Protein AF-A0A653F3Y6-F1 (afdb_monomer_lite)

Radius of gyration: 14.51 Å; chains: 1; bounding box: 42×33×24 Å

Sequence (104 aa):
MADSINWDAIAQCESND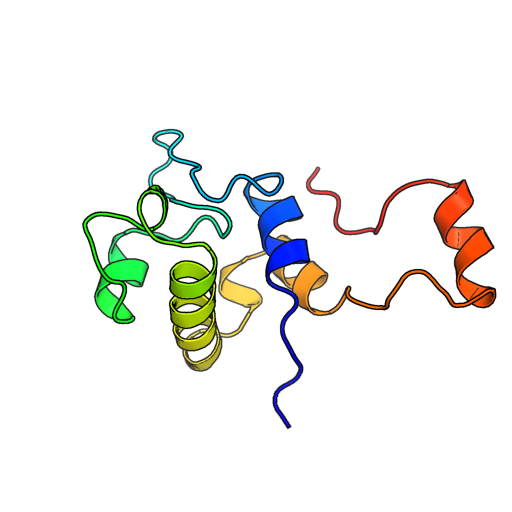NWAADTGNGRYGGLQMSLDDWRSYGGVGPSPATASRQDQIDVANRIAAKQGISAWGKCSSCSHEAAPTGSLTNIVGVINGKSSCKTG

Structure (mmCIF, N/CA/C/O backbone):
data_AF-A0A653F3Y6-F1
#
_entry.id   AF-A0A653F3Y6-F1
#
loop_
_atom_site.group_PDB
_atom_site.id
_atom_site.type_symbol
_atom_site.label_atom_id
_atom_site.label_alt_id
_atom_site.label_comp_id
_atom_site.label_asym_id
_atom_site.label_entity_id
_atom_site.label_seq_id
_atom_site.pdbx_PDB_ins_code
_atom_site.Cartn_x
_atom_site.Cartn_y
_atom_site.Cartn_z
_atom_site.occupancy
_atom_site.B_iso_or_equiv
_atom_site.auth_seq_id
_atom_site.auth_comp_id
_atom_site.auth_asym_id
_atom_site.auth_atom_id
_atom_site.pdbx_PDB_model_num
ATOM 1 N N . MET A 1 1 ? 16.086 -11.914 -11.384 1.00 33.31 1 MET A N 1
ATOM 2 C CA . MET A 1 1 ? 16.199 -11.479 -9.977 1.00 33.31 1 MET A CA 1
ATOM 3 C C . MET A 1 1 ? 15.300 -10.269 -9.888 1.00 33.31 1 MET A C 1
ATOM 5 O O . MET A 1 1 ? 15.461 -9.420 -10.750 1.00 33.31 1 MET A O 1
ATOM 9 N N . ALA A 1 2 ? 14.276 -10.265 -9.032 1.00 42.38 2 ALA A N 1
ATOM 10 C CA . ALA A 1 2 ? 13.320 -9.159 -9.004 1.00 42.38 2 ALA A CA 1
ATOM 11 C C . ALA A 1 2 ? 14.087 -7.850 -8.788 1.00 42.38 2 ALA A C 1
ATOM 13 O O . ALA A 1 2 ? 14.829 -7.748 -7.810 1.00 42.38 2 ALA A O 1
ATOM 14 N N . ASP A 1 3 ? 13.956 -6.902 -9.714 1.00 53.75 3 ASP A N 1
ATOM 15 C CA . ASP A 1 3 ? 14.352 -5.524 -9.465 1.00 53.75 3 ASP A CA 1
A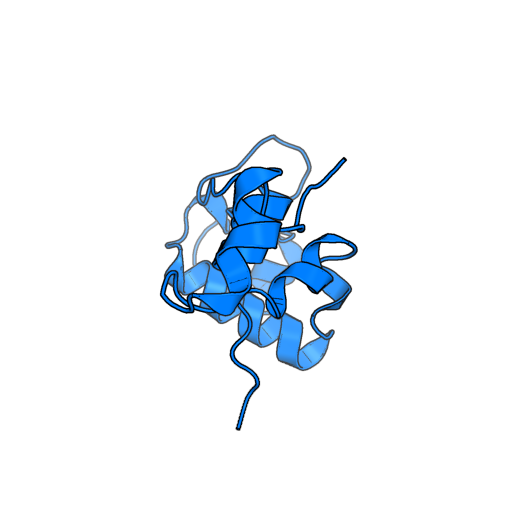TOM 16 C C . ASP A 1 3 ? 13.680 -5.109 -8.155 1.00 53.75 3 ASP A C 1
ATOM 18 O O . ASP A 1 3 ? 12.452 -5.112 -8.046 1.00 53.75 3 ASP A O 1
ATOM 22 N N . SER A 1 4 ? 14.486 -4.898 -7.115 1.00 70.88 4 SER A N 1
ATOM 23 C CA . SER A 1 4 ? 13.975 -4.592 -5.784 1.00 70.88 4 SER A CA 1
ATOM 24 C C . SER A 1 4 ? 13.293 -3.232 -5.850 1.00 70.88 4 SER A C 1
ATOM 26 O O . SER A 1 4 ? 13.968 -2.208 -5.918 1.00 70.88 4 SER A O 1
ATOM 28 N N . ILE A 1 5 ? 11.960 -3.223 -5.855 1.00 84.31 5 ILE A N 1
ATOM 29 C CA . ILE A 1 5 ? 11.158 -1.999 -5.846 1.00 84.31 5 ILE A CA 1
ATOM 30 C C . ILE A 1 5 ? 11.453 -1.241 -4.551 1.00 84.31 5 ILE A C 1
ATOM 32 O O . ILE A 1 5 ? 11.275 -1.782 -3.456 1.00 84.31 5 ILE A O 1
ATOM 36 N N . ASN A 1 6 ? 11.879 0.018 -4.665 1.00 87.81 6 ASN A N 1
ATOM 37 C CA . ASN A 1 6 ? 12.024 0.882 -3.502 1.00 87.81 6 ASN A CA 1
ATOM 38 C C . ASN A 1 6 ? 10.664 1.431 -3.049 1.00 87.81 6 ASN A C 1
ATOM 40 O O . ASN A 1 6 ? 10.218 2.494 -3.486 1.00 87.81 6 ASN A O 1
ATOM 44 N N . TRP A 1 7 ? 10.012 0.702 -2.147 1.00 90.31 7 TRP A N 1
ATOM 45 C CA . TRP A 1 7 ? 8.731 1.104 -1.576 1.00 90.31 7 TRP A CA 1
ATOM 46 C C . TRP A 1 7 ? 8.818 2.324 -0.655 1.00 90.31 7 TRP A C 1
ATOM 48 O O . TRP A 1 7 ? 7.830 3.041 -0.553 1.00 90.31 7 TRP A O 1
ATOM 58 N N . ASP A 1 8 ? 9.967 2.615 -0.038 1.00 88.94 8 ASP A N 1
ATOM 59 C CA . ASP A 1 8 ? 10.130 3.839 0.764 1.00 88.94 8 ASP A CA 1
ATOM 60 C C . ASP A 1 8 ? 10.127 5.082 -0.118 1.00 88.94 8 ASP A C 1
ATOM 62 O O . ASP A 1 8 ? 9.453 6.057 0.188 1.00 88.94 8 ASP A O 1
ATOM 66 N N . ALA A 1 9 ? 10.806 5.044 -1.267 1.00 85.31 9 ALA A N 1
ATOM 67 C CA . ALA A 1 9 ? 10.772 6.170 -2.200 1.00 85.31 9 ALA A CA 1
ATOM 68 C C . ALA A 1 9 ? 9.354 6.419 -2.745 1.00 85.31 9 ALA A C 1
ATOM 70 O O . ALA A 1 9 ? 8.951 7.569 -2.922 1.00 85.31 9 ALA A O 1
ATOM 71 N N . ILE A 1 10 ? 8.573 5.355 -2.958 1.00 88.81 10 ILE A N 1
ATOM 72 C CA . ILE A 1 10 ? 7.151 5.478 -3.300 1.00 88.81 10 ILE A CA 1
ATOM 73 C C . ILE A 1 10 ? 6.358 6.039 -2.114 1.00 88.81 10 ILE A C 1
ATOM 75 O O . ILE A 1 10 ? 5.567 6.955 -2.305 1.00 88.81 10 ILE A O 1
ATOM 79 N N . ALA A 1 11 ? 6.572 5.557 -0.890 1.00 91.12 11 ALA A N 1
ATOM 80 C CA . ALA A 1 11 ? 5.847 6.039 0.284 1.00 91.12 11 ALA A CA 1
ATOM 81 C C . ALA A 1 11 ? 6.133 7.518 0.588 1.00 91.12 11 ALA A C 1
ATOM 83 O O . ALA A 1 11 ? 5.217 8.286 0.885 1.00 91.12 11 ALA A O 1
ATOM 84 N N . GLN A 1 12 ? 7.381 7.954 0.428 1.00 87.06 12 GLN A N 1
ATOM 85 C CA . GLN A 1 12 ? 7.775 9.356 0.499 1.00 87.06 12 GLN A CA 1
ATOM 86 C C . GLN A 1 12 ? 7.031 10.215 -0.536 1.00 87.06 12 GLN A C 1
ATOM 88 O O . GLN A 1 12 ? 6.663 11.349 -0.230 1.00 87.06 12 GLN A O 1
ATOM 93 N N . CYS A 1 13 ? 6.784 9.679 -1.732 1.00 88.81 13 CYS A N 1
ATOM 94 C CA . CYS A 1 13 ? 6.035 10.342 -2.799 1.00 88.81 13 CYS A CA 1
ATOM 95 C C . CYS A 1 13 ? 4.526 10.406 -2.525 1.00 88.81 13 CYS A C 1
ATOM 97 O O . CYS A 1 13 ? 3.913 11.461 -2.692 1.00 88.81 13 CYS A O 1
ATOM 99 N N . GLU A 1 14 ? 3.947 9.278 -2.105 1.00 88.88 14 GLU A N 1
ATOM 100 C CA . GLU A 1 14 ? 2.505 9.054 -1.956 1.00 88.88 14 GLU A CA 1
ATOM 101 C C . GLU A 1 14 ? 1.944 9.664 -0.668 1.00 88.88 14 GLU A C 1
ATOM 103 O O . GLU A 1 14 ? 0.852 10.229 -0.655 1.00 88.88 14 GLU A O 1
ATOM 108 N N . SER A 1 15 ? 2.683 9.553 0.437 1.00 90.12 15 SER A N 1
ATOM 109 C CA . SER A 1 15 ? 2.184 9.882 1.778 1.00 90.12 15 SER A CA 1
ATOM 110 C C . SER A 1 15 ? 3.152 10.713 2.618 1.00 90.12 15 SER A C 1
ATOM 112 O O . SER A 1 15 ? 2.871 10.971 3.788 1.00 90.12 15 SER A O 1
ATOM 114 N N . ASN A 1 16 ? 4.278 11.152 2.048 1.00 88.81 16 ASN A N 1
ATOM 115 C CA . ASN A 1 16 ? 5.396 11.721 2.802 1.00 88.81 16 ASN A CA 1
ATOM 116 C C . ASN A 1 16 ? 5.910 10.779 3.909 1.00 88.81 16 ASN A C 1
ATOM 118 O O . ASN A 1 16 ? 6.124 11.220 5.036 1.00 88.81 16 ASN A O 1
ATOM 122 N N . ASP A 1 17 ? 6.065 9.487 3.594 1.00 88.25 17 ASP A N 1
ATOM 123 C CA . ASP A 1 17 ? 6.482 8.426 4.530 1.00 88.25 17 ASP A CA 1
ATOM 124 C C . ASP A 1 17 ? 5.511 8.182 5.700 1.00 88.25 17 ASP A C 1
ATOM 126 O O . ASP A 1 17 ? 5.842 7.531 6.697 1.00 88.25 17 ASP A O 1
ATOM 130 N N . ASN A 1 18 ? 4.266 8.647 5.580 1.00 93.50 18 ASN A N 1
ATOM 131 C CA . ASN A 1 18 ? 3.239 8.393 6.577 1.00 93.50 18 ASN A CA 1
ATOM 132 C C . ASN A 1 18 ? 2.571 7.026 6.361 1.00 93.50 18 ASN A C 1
ATOM 134 O O . ASN A 1 18 ? 1.513 6.902 5.742 1.00 93.50 18 ASN A O 1
ATOM 138 N N . TRP A 1 19 ? 3.154 5.987 6.957 1.00 94.25 19 TRP A N 1
ATOM 139 C CA . TRP A 1 19 ? 2.632 4.615 6.909 1.00 94.25 19 TRP A CA 1
ATOM 140 C C . TRP A 1 19 ? 1.276 4.419 7.598 1.00 94.25 19 TRP A C 1
ATOM 142 O O . TRP A 1 19 ? 0.597 3.433 7.318 1.00 94.25 19 TRP A O 1
ATOM 152 N N . ALA A 1 20 ? 0.856 5.366 8.437 1.00 95.69 20 ALA A N 1
ATOM 153 C CA . ALA A 1 20 ? -0.446 5.381 9.098 1.00 95.69 20 ALA A CA 1
ATOM 154 C C . ALA A 1 20 ? -1.427 6.375 8.445 1.00 95.69 20 ALA A C 1
ATOM 156 O O . ALA A 1 20 ? -2.414 6.766 9.066 1.00 95.69 20 ALA A O 1
ATOM 157 N N . ALA A 1 21 ? -1.160 6.822 7.211 1.00 94.62 21 ALA A N 1
ATOM 158 C CA . ALA A 1 21 ? -2.011 7.790 6.530 1.00 94.62 21 ALA A CA 1
ATOM 159 C C . ALA A 1 21 ? -3.441 7.258 6.342 1.00 94.62 21 ALA A C 1
ATOM 161 O O . ALA A 1 21 ? -3.667 6.262 5.654 1.00 94.62 21 ALA A O 1
ATOM 162 N N . ASP A 1 22 ? -4.402 7.973 6.918 1.00 93.88 22 ASP A N 1
ATOM 163 C CA . ASP A 1 22 ? -5.838 7.799 6.708 1.00 93.88 22 ASP A CA 1
ATOM 164 C C . ASP A 1 22 ? -6.480 9.191 6.660 1.00 93.88 22 ASP A C 1
ATOM 166 O O . ASP A 1 22 ? -6.881 9.766 7.670 1.00 93.88 22 ASP A O 1
ATOM 170 N N . THR A 1 23 ? -6.457 9.801 5.475 1.00 89.75 23 THR A N 1
ATOM 171 C CA . THR A 1 23 ? -6.887 11.194 5.263 1.00 89.75 23 THR A CA 1
ATOM 172 C C . THR A 1 23 ? -8.341 11.302 4.800 1.00 89.75 23 THR A C 1
ATOM 174 O O . THR A 1 23 ? -8.810 12.400 4.504 1.00 89.75 23 THR A O 1
ATOM 177 N N . GLY A 1 24 ? -9.062 10.178 4.706 1.00 91.50 24 GLY A N 1
ATOM 178 C CA . GLY A 1 24 ? -10.429 10.136 4.180 1.00 91.50 24 GLY A CA 1
ATOM 179 C C . GLY A 1 24 ? -10.534 10.252 2.652 1.00 91.50 24 GLY A C 1
ATOM 180 O O . GLY A 1 24 ? -11.630 10.440 2.134 1.00 91.50 24 GLY A O 1
ATOM 181 N N . ASN A 1 25 ? -9.427 10.118 1.913 1.00 90.00 25 ASN A N 1
ATOM 182 C CA . ASN A 1 25 ? -9.401 10.136 0.441 1.00 90.00 25 ASN A CA 1
ATOM 183 C C . ASN A 1 25 ? -9.696 8.760 -0.208 1.00 90.00 25 ASN A C 1
ATOM 185 O O . ASN A 1 25 ? -9.585 8.618 -1.425 1.00 90.00 25 ASN A O 1
ATOM 189 N N . GLY A 1 26 ? -10.037 7.741 0.594 1.00 91.94 26 GLY A N 1
ATOM 190 C CA . GLY A 1 26 ? -10.270 6.362 0.142 1.00 91.94 26 GLY A CA 1
ATOM 191 C C . GLY A 1 26 ? -8.997 5.546 -0.122 1.00 91.94 26 GLY A C 1
ATOM 192 O O . GLY A 1 26 ? -9.086 4.416 -0.606 1.00 91.94 26 GLY A O 1
ATOM 193 N N . ARG A 1 27 ? -7.819 6.097 0.192 1.00 94.12 27 ARG A N 1
ATOM 194 C CA . ARG A 1 27 ? -6.513 5.439 0.086 1.00 94.12 27 ARG A CA 1
ATOM 195 C C . ARG A 1 27 ? -5.835 5.433 1.451 1.00 94.12 27 ARG A C 1
ATOM 197 O O . ARG A 1 27 ? -5.956 6.376 2.227 1.00 94.12 27 ARG A O 1
ATOM 204 N N . TYR A 1 28 ? -5.121 4.356 1.742 1.00 96.00 28 TYR A N 1
ATOM 205 C CA . TYR A 1 28 ? -4.645 4.085 3.092 1.00 96.00 28 TYR A CA 1
ATOM 206 C C . TYR A 1 28 ? -3.162 3.743 3.114 1.00 96.00 28 TYR A C 1
ATOM 208 O O . TYR A 1 28 ? -2.630 3.110 2.196 1.00 96.00 28 TYR A O 1
ATOM 216 N N . GLY A 1 29 ? -2.532 4.111 4.223 1.00 95.38 29 GLY A N 1
ATOM 217 C CA . GLY A 1 29 ? -1.157 3.779 4.542 1.00 95.38 29 GLY A CA 1
ATOM 218 C C . GLY A 1 29 ? -0.129 4.503 3.676 1.00 95.38 29 GLY A C 1
ATOM 219 O O . GLY A 1 29 ? -0.443 5.417 2.903 1.00 95.38 29 GLY A O 1
ATOM 220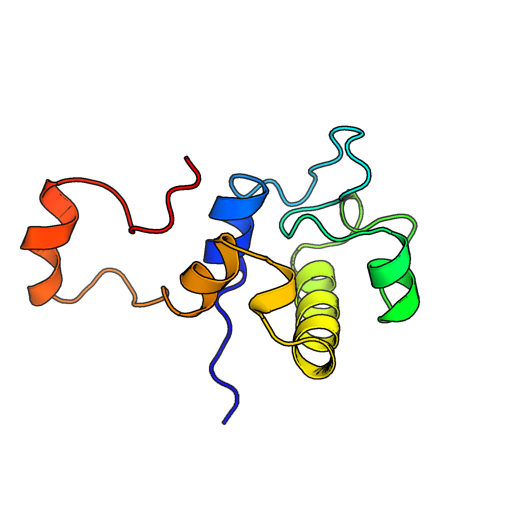 N N . GLY A 1 30 ? 1.119 4.062 3.814 1.00 94.56 30 GLY A N 1
ATOM 221 C CA . GLY A 1 30 ? 2.284 4.740 3.248 1.00 94.56 30 GLY A CA 1
ATOM 222 C C . GLY A 1 30 ? 2.288 4.726 1.726 1.00 94.56 30 GLY A C 1
ATOM 223 O O . GLY A 1 30 ? 2.701 5.686 1.087 1.00 94.56 30 GLY A O 1
ATOM 224 N N . LEU A 1 31 ? 1.747 3.655 1.152 1.00 95.00 31 LEU A N 1
ATOM 225 C CA . LEU A 1 31 ? 1.697 3.415 -0.287 1.00 95.00 31 LEU A CA 1
ATOM 226 C C . LEU A 1 31 ? 0.367 3.827 -0.919 1.00 95.00 31 LEU A C 1
ATOM 228 O O . LEU A 1 31 ? 0.119 3.456 -2.065 1.00 95.00 31 LEU A O 1
ATOM 232 N N . GLN A 1 32 ? -0.493 4.524 -0.162 1.00 94.38 32 GLN A N 1
ATOM 233 C CA . GLN A 1 32 ? -1.810 4.983 -0.602 1.00 94.38 32 GLN A CA 1
ATOM 234 C C . GLN A 1 32 ? -2.542 3.892 -1.398 1.00 94.38 32 GLN A C 1
ATOM 236 O O . GLN A 1 32 ? -2.885 4.067 -2.562 1.00 94.38 32 GLN A O 1
ATOM 241 N N . MET A 1 33 ? -2.765 2.725 -0.805 1.00 93.75 33 MET A N 1
ATOM 242 C CA . MET A 1 33 ? -3.473 1.632 -1.483 1.00 93.75 33 MET A CA 1
ATOM 243 C C . MET A 1 33 ? -4.974 1.682 -1.181 1.00 93.75 33 MET A C 1
ATOM 245 O O . MET A 1 33 ? -5.383 2.160 -0.119 1.00 93.75 33 MET A O 1
ATOM 249 N N . SER A 1 34 ? -5.804 1.216 -2.117 1.00 94.25 34 SER A N 1
ATOM 250 C CA . SER A 1 34 ? -7.250 1.126 -1.898 1.00 94.25 34 SER A CA 1
ATOM 251 C C . SER A 1 34 ? -7.579 -0.011 -0.922 1.00 94.25 34 SER A C 1
ATOM 253 O O . SER A 1 34 ? -6.827 -0.983 -0.796 1.00 94.25 34 SER A O 1
ATOM 255 N N . LEU A 1 35 ? -8.712 0.089 -0.221 1.00 94.56 35 LEU A N 1
ATOM 256 C CA . LEU A 1 35 ? -9.153 -0.985 0.674 1.00 94.56 35 LEU A CA 1
ATOM 257 C C . LEU A 1 35 ? -9.557 -2.256 -0.095 1.00 94.56 35 LEU A C 1
ATOM 259 O O . LEU A 1 35 ? -9.373 -3.366 0.409 1.00 94.56 35 LEU A O 1
ATOM 263 N N . ASP A 1 36 ? -10.078 -2.102 -1.313 1.00 94.50 36 ASP A N 1
ATOM 264 C CA . ASP A 1 36 ? -10.426 -3.218 -2.193 1.00 94.50 36 ASP A CA 1
ATOM 265 C C . ASP A 1 36 ? -9.186 -3.988 -2.657 1.00 94.50 36 ASP A C 1
ATOM 267 O O . ASP A 1 36 ? -9.168 -5.218 -2.565 1.00 94.50 36 ASP A O 1
ATOM 271 N N . ASP A 1 37 ? -8.117 -3.294 -3.066 1.00 93.75 37 ASP A N 1
ATOM 272 C CA . ASP A 1 37 ? -6.842 -3.940 -3.398 1.00 93.75 37 ASP A CA 1
ATOM 273 C C . ASP A 1 37 ? -6.230 -4.590 -2.154 1.00 93.75 37 ASP A C 1
ATOM 275 O O . ASP A 1 37 ? -5.832 -5.751 -2.191 1.00 93.75 37 ASP A O 1
ATOM 279 N N . TRP A 1 38 ? -6.222 -3.896 -1.013 1.00 95.38 38 TRP A N 1
ATOM 280 C CA . TRP A 1 38 ? -5.721 -4.465 0.240 1.00 95.38 38 TRP A CA 1
ATOM 281 C C . TRP A 1 38 ? -6.337 -5.836 0.533 1.00 95.38 38 TRP A C 1
ATOM 283 O O . TRP A 1 38 ? -5.624 -6.810 0.772 1.00 95.38 38 TRP A O 1
ATOM 293 N N . ARG A 1 39 ? -7.666 -5.937 0.440 1.00 95.25 39 ARG A N 1
ATOM 294 C CA . ARG A 1 39 ? -8.395 -7.190 0.674 1.00 95.25 39 ARG A CA 1
ATOM 295 C C . ARG A 1 39 ? -8.148 -8.216 -0.430 1.00 95.25 39 ARG A C 1
ATOM 297 O O . ARG A 1 39 ? -7.905 -9.382 -0.130 1.00 95.25 39 ARG A O 1
ATOM 304 N N . SER A 1 40 ? -8.167 -7.789 -1.690 1.00 95.56 40 SER A N 1
ATOM 305 C CA . SER A 1 40 ? -8.004 -8.675 -2.851 1.00 95.56 40 SER A CA 1
ATOM 306 C C . SER A 1 40 ? -6.616 -9.315 -2.922 1.00 95.56 40 SER A C 1
ATOM 308 O O . SER A 1 40 ? -6.472 -10.440 -3.397 1.00 95.56 40 SER A O 1
ATOM 310 N N . TYR A 1 41 ? -5.594 -8.624 -2.415 1.00 95.12 41 TYR A N 1
ATOM 311 C CA . TYR A 1 41 ? -4.200 -9.067 -2.440 1.00 95.12 41 TYR A CA 1
ATOM 312 C C . TYR A 1 41 ? -3.719 -9.650 -1.099 1.00 95.12 41 TYR A C 1
ATOM 314 O O . TYR A 1 41 ? -2.522 -9.883 -0.902 1.00 95.12 41 TYR A O 1
ATOM 322 N N . GLY A 1 42 ? -4.652 -9.971 -0.197 1.00 93.81 42 GLY A N 1
ATOM 323 C CA . GLY A 1 42 ? -4.383 -10.730 1.026 1.00 93.81 42 GLY A CA 1
ATOM 324 C C . GLY A 1 42 ? -3.745 -9.911 2.144 1.00 93.81 42 GLY A C 1
ATOM 325 O O . GLY A 1 42 ? -2.897 -10.431 2.871 1.00 93.81 42 GLY A O 1
ATOM 326 N N . GLY A 1 43 ? -4.108 -8.636 2.245 1.00 93.88 43 GLY A N 1
ATOM 327 C CA . GLY A 1 43 ? -3.819 -7.802 3.400 1.00 93.88 43 GLY A CA 1
ATOM 328 C C . GLY A 1 43 ? -4.603 -8.234 4.636 1.00 93.88 43 GLY A C 1
ATOM 329 O O . GLY A 1 43 ? -5.704 -8.780 4.544 1.00 93.88 43 GLY A O 1
ATOM 330 N N . VAL A 1 44 ? -4.008 -8.010 5.806 1.00 92.88 44 VAL A N 1
ATOM 331 C CA . VAL A 1 44 ? -4.525 -8.473 7.100 1.00 92.88 44 VAL A CA 1
ATOM 332 C C . VAL A 1 44 ? -4.997 -7.289 7.936 1.00 92.88 44 VAL A C 1
ATOM 334 O O . VAL A 1 44 ? -4.327 -6.268 8.023 1.00 92.88 44 VAL A O 1
ATOM 337 N N . GLY A 1 45 ? -6.145 -7.429 8.596 1.00 91.31 45 GLY A N 1
ATOM 338 C CA . GLY A 1 45 ? -6.715 -6.363 9.419 1.00 91.31 45 GLY A CA 1
ATOM 339 C C . GLY A 1 45 ? -7.618 -5.403 8.634 1.00 91.31 45 GLY A C 1
ATOM 340 O O . GLY A 1 45 ? -7.894 -5.618 7.450 1.00 91.31 45 GLY A O 1
ATOM 341 N N . PRO A 1 46 ? -8.147 -4.369 9.309 1.00 90.94 46 PRO A N 1
ATOM 342 C CA . PRO A 1 46 ? -9.240 -3.564 8.777 1.00 90.94 46 PRO A CA 1
ATOM 343 C C . PRO A 1 46 ? -8.806 -2.611 7.660 1.00 90.94 46 PRO A C 1
ATOM 345 O O . PRO A 1 46 ? -9.625 -2.327 6.789 1.00 90.94 46 PRO A O 1
ATOM 348 N N . SER A 1 47 ? -7.557 -2.132 7.666 1.00 94.81 47 SER A N 1
ATOM 349 C CA . SER A 1 47 ? -7.012 -1.257 6.622 1.00 94.81 47 SER A CA 1
ATOM 350 C C . SER A 1 47 ? -5.473 -1.260 6.602 1.00 94.81 47 SER A C 1
ATOM 352 O O . SER A 1 47 ? -4.849 -1.547 7.630 1.00 94.81 47 SER A O 1
ATOM 354 N N . PRO A 1 48 ? -4.849 -0.859 5.478 1.00 95.38 48 PRO A N 1
ATOM 355 C CA . PRO A 1 48 ? -3.402 -0.659 5.381 1.00 95.38 48 PRO A CA 1
ATOM 356 C C . PRO A 1 48 ? -2.848 0.285 6.453 1.00 95.38 48 PRO A C 1
ATOM 358 O O . PRO A 1 48 ? -1.804 -0.000 7.021 1.00 95.38 48 PRO A O 1
ATOM 361 N N . ALA A 1 49 ? -3.568 1.363 6.787 1.00 95.06 49 ALA A N 1
ATOM 362 C CA . ALA A 1 49 ? -3.139 2.357 7.778 1.00 95.06 49 ALA A CA 1
ATOM 363 C C . ALA A 1 49 ? -2.982 1.782 9.200 1.00 95.06 49 ALA A C 1
ATOM 365 O O . ALA A 1 49 ? -2.245 2.332 10.013 1.00 95.06 49 ALA A O 1
ATOM 366 N N . THR A 1 50 ? -3.665 0.672 9.496 1.00 95.56 50 THR A N 1
ATOM 367 C CA . THR A 1 50 ? -3.541 -0.057 10.771 1.00 95.56 50 THR A CA 1
ATOM 368 C C . THR A 1 50 ? -2.542 -1.214 10.721 1.00 95.56 50 THR A C 1
ATOM 370 O O . THR A 1 50 ? -2.238 -1.803 11.757 1.00 95.56 50 THR A O 1
ATOM 373 N N . ALA A 1 51 ? -2.048 -1.560 9.532 1.00 95.50 51 ALA A N 1
ATOM 374 C CA . ALA A 1 51 ? -1.105 -2.648 9.322 1.00 95.50 51 ALA A CA 1
ATOM 375 C C . ALA A 1 51 ? 0.341 -2.158 9.437 1.00 95.50 51 ALA A C 1
ATOM 377 O O . ALA A 1 51 ? 0.635 -0.970 9.266 1.00 95.50 51 ALA A O 1
ATOM 378 N N . SER A 1 52 ? 1.269 -3.081 9.698 1.00 94.94 52 SER A N 1
ATOM 379 C CA . SER A 1 52 ? 2.681 -2.721 9.749 1.00 94.94 52 SER A CA 1
ATOM 380 C C . SER A 1 52 ? 3.181 -2.286 8.367 1.00 94.94 52 SER A C 1
ATOM 382 O O . SER A 1 52 ? 2.668 -2.710 7.329 1.00 94.94 52 SER A O 1
ATOM 384 N N . ARG A 1 53 ? 4.238 -1.466 8.342 1.00 94.06 53 ARG A N 1
ATOM 385 C CA . ARG A 1 53 ? 4.920 -1.085 7.097 1.00 94.06 53 ARG A CA 1
ATOM 386 C C . ARG A 1 53 ? 5.301 -2.313 6.258 1.00 94.06 53 ARG A C 1
ATOM 388 O O . ARG A 1 53 ? 5.154 -2.288 5.041 1.00 94.06 53 ARG A O 1
ATOM 395 N N . GLN A 1 54 ? 5.776 -3.383 6.899 1.00 93.44 54 GLN A N 1
ATOM 396 C CA . GLN A 1 54 ? 6.168 -4.600 6.189 1.00 93.44 54 GLN A CA 1
ATOM 397 C C . GLN A 1 54 ? 4.961 -5.299 5.551 1.00 93.44 54 GLN A C 1
ATOM 399 O O . GLN A 1 54 ? 5.041 -5.677 4.387 1.00 93.44 54 GLN A O 1
ATOM 404 N N . ASP A 1 55 ? 3.827 -5.384 6.253 1.00 95.19 55 ASP A N 1
ATOM 405 C CA . ASP A 1 55 ? 2.601 -5.965 5.688 1.00 95.19 55 ASP A CA 1
ATOM 406 C C . ASP A 1 55 ? 2.111 -5.163 4.474 1.00 95.19 55 ASP A C 1
ATOM 408 O O . ASP A 1 55 ? 1.690 -5.732 3.465 1.00 95.19 55 ASP A O 1
ATOM 412 N N . GLN A 1 56 ? 2.206 -3.830 4.543 1.00 96.06 56 GLN A N 1
ATOM 413 C CA . GLN A 1 56 ? 1.884 -2.953 3.416 1.00 96.06 56 GLN A CA 1
ATOM 414 C C . GLN A 1 56 ? 2.785 -3.224 2.207 1.00 96.06 56 GLN A C 1
ATOM 416 O O . GLN A 1 56 ? 2.290 -3.330 1.085 1.00 96.06 56 GLN A O 1
ATOM 421 N N . ILE A 1 57 ? 4.090 -3.391 2.428 1.00 94.06 57 ILE A N 1
ATOM 422 C CA . ILE A 1 57 ? 5.059 -3.721 1.376 1.00 94.06 57 ILE A CA 1
ATOM 423 C C . ILE A 1 57 ? 4.782 -5.098 0.770 1.00 94.06 57 ILE A C 1
ATOM 425 O O . ILE A 1 57 ? 4.819 -5.254 -0.450 1.00 94.06 57 ILE A O 1
ATOM 429 N N . ASP A 1 58 ? 4.464 -6.097 1.588 1.00 94.50 58 ASP A N 1
ATOM 430 C CA . ASP A 1 58 ? 4.193 -7.452 1.111 1.00 94.50 58 ASP A CA 1
ATOM 431 C C . ASP A 1 58 ? 2.953 -7.498 0.213 1.00 94.50 58 ASP A C 1
ATOM 433 O O . ASP A 1 58 ? 2.958 -8.161 -0.829 1.00 94.50 58 ASP A O 1
ATOM 437 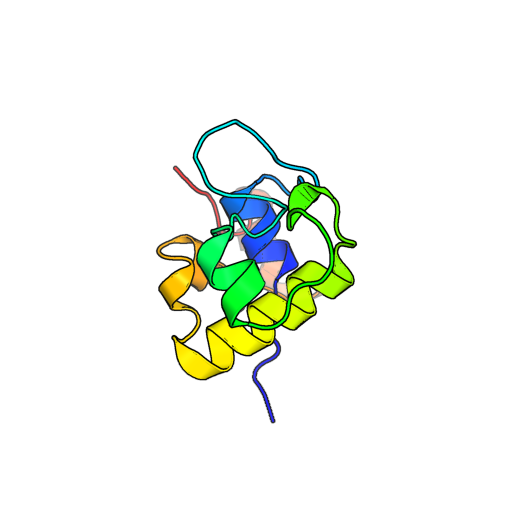N N . VAL A 1 59 ? 1.902 -6.756 0.566 1.00 95.19 59 VAL A N 1
ATOM 438 C CA . VAL A 1 59 ? 0.708 -6.627 -0.279 1.00 95.19 59 VAL A CA 1
ATOM 439 C C . VAL A 1 59 ? 1.002 -5.810 -1.535 1.00 95.19 59 VAL A C 1
ATOM 441 O O . VAL A 1 59 ? 0.607 -6.216 -2.629 1.00 95.19 59 VAL A O 1
ATOM 444 N N . ALA A 1 60 ? 1.760 -4.719 -1.423 1.00 93.81 60 ALA A N 1
ATOM 445 C CA . ALA A 1 60 ? 2.171 -3.915 -2.571 1.00 93.81 60 ALA A CA 1
ATOM 446 C C . ALA A 1 60 ? 3.013 -4.713 -3.576 1.00 93.81 60 ALA A C 1
ATOM 448 O O . ALA A 1 60 ? 2.792 -4.610 -4.781 1.00 93.81 60 ALA A O 1
ATOM 449 N N . ASN A 1 61 ? 3.892 -5.600 -3.105 1.00 92.94 61 ASN A N 1
ATOM 450 C CA . ASN A 1 61 ? 4.623 -6.538 -3.957 1.00 92.94 61 ASN A CA 1
ATOM 451 C C . ASN A 1 61 ? 3.677 -7.454 -4.748 1.00 92.94 61 ASN A C 1
ATOM 453 O O . ASN A 1 61 ? 3.891 -7.685 -5.938 1.00 92.94 61 ASN A O 1
ATOM 457 N N . ARG A 1 62 ? 2.606 -7.958 -4.121 1.00 94.12 62 ARG A N 1
ATOM 458 C CA . ARG A 1 62 ? 1.605 -8.801 -4.802 1.00 94.12 62 ARG A CA 1
ATOM 459 C C . ARG A 1 62 ? 0.804 -8.005 -5.834 1.00 94.12 62 ARG A C 1
ATOM 461 O O . ARG A 1 62 ? 0.546 -8.524 -6.920 1.00 94.12 62 ARG A O 1
ATOM 468 N N . ILE A 1 63 ? 0.446 -6.760 -5.516 1.00 93.00 63 ILE A N 1
ATOM 469 C CA . ILE A 1 63 ? -0.213 -5.835 -6.449 1.00 93.00 63 ILE A CA 1
ATOM 470 C C . ILE A 1 63 ? 0.710 -5.563 -7.639 1.00 93.00 63 ILE A C 1
ATOM 472 O O . ILE A 1 63 ? 0.309 -5.803 -8.775 1.00 93.00 63 ILE A O 1
ATOM 476 N N . ALA A 1 64 ? 1.963 -5.169 -7.403 1.00 91.06 64 ALA A N 1
ATOM 477 C CA . ALA A 1 64 ? 2.944 -4.887 -8.450 1.00 91.06 64 ALA A CA 1
ATOM 478 C C . ALA A 1 64 ? 3.228 -6.108 -9.333 1.00 91.06 64 ALA A C 1
ATOM 480 O O . ALA A 1 64 ? 3.337 -5.977 -10.549 1.00 91.06 64 ALA A O 1
ATOM 481 N N . ALA A 1 65 ? 3.269 -7.310 -8.756 1.00 90.12 65 ALA A N 1
ATOM 482 C CA . ALA A 1 65 ? 3.429 -8.545 -9.519 1.00 90.12 65 ALA A CA 1
ATOM 483 C C . ALA A 1 65 ? 2.249 -8.838 -10.469 1.00 90.12 65 ALA A C 1
ATOM 485 O O . ALA A 1 65 ? 2.413 -9.595 -11.425 1.00 90.12 65 ALA A O 1
ATOM 486 N N . LYS A 1 66 ? 1.058 -8.276 -10.215 1.00 90.69 66 LYS A N 1
ATOM 487 C CA . LYS A 1 66 ? -0.143 -8.480 -11.045 1.00 90.69 66 LYS A CA 1
ATOM 488 C C . LYS A 1 66 ? -0.476 -7.299 -11.952 1.00 90.69 66 LYS A C 1
ATOM 490 O O . LYS A 1 66 ? -0.876 -7.524 -13.087 1.00 90.69 66 LYS A O 1
ATOM 495 N N . GLN A 1 67 ? -0.348 -6.076 -11.452 1.00 89.75 67 GLN A N 1
ATOM 496 C CA . GLN A 1 67 ? -0.748 -4.840 -12.129 1.00 89.75 67 GLN A CA 1
ATOM 497 C C . GLN A 1 67 ? 0.450 -4.056 -12.692 1.00 89.75 67 GLN A C 1
ATOM 499 O O . GLN A 1 67 ? 0.267 -3.138 -13.487 1.00 89.75 67 GLN A O 1
ATOM 504 N N . GLY A 1 68 ? 1.675 -4.415 -12.297 1.00 88.88 68 GLY A N 1
ATOM 505 C CA . GLY A 1 68 ? 2.873 -3.619 -12.547 1.00 88.88 68 GLY A CA 1
ATOM 506 C C . GLY A 1 68 ? 3.018 -2.451 -11.568 1.00 88.88 68 GLY A C 1
ATOM 507 O O . GLY A 1 68 ? 2.086 -2.069 -10.859 1.00 88.88 68 GLY A O 1
ATOM 508 N N . ILE A 1 69 ? 4.211 -1.851 -11.538 1.00 86.44 69 ILE A N 1
ATOM 509 C CA . ILE A 1 69 ? 4.510 -0.714 -10.651 1.00 86.44 69 ILE A CA 1
ATOM 510 C C . ILE A 1 69 ? 3.760 0.569 -11.050 1.00 86.44 69 ILE A C 1
ATOM 512 O O . ILE A 1 69 ? 3.611 1.484 -10.247 1.00 86.44 69 ILE A O 1
ATOM 516 N N . SER A 1 70 ? 3.207 0.617 -12.266 1.00 85.81 70 SER A N 1
ATOM 517 C CA . SER A 1 70 ? 2.384 1.721 -12.777 1.00 85.81 70 SER A CA 1
ATOM 518 C C . SER A 1 70 ? 1.082 1.952 -12.001 1.00 85.81 70 SER A C 1
ATOM 520 O O . SER A 1 70 ? 0.463 2.999 -12.177 1.00 85.81 70 SER A O 1
ATOM 522 N N . ALA A 1 71 ? 0.669 1.024 -11.127 1.00 87.69 71 ALA A N 1
ATOM 523 C CA . ALA A 1 71 ? -0.467 1.225 -10.221 1.00 87.69 71 ALA A CA 1
ATOM 524 C C . ALA A 1 71 ? -0.271 2.427 -9.264 1.00 87.69 71 ALA A C 1
ATOM 526 O O . ALA A 1 71 ? -1.249 3.026 -8.817 1.00 87.69 71 ALA A O 1
ATOM 527 N N . TRP A 1 72 ? 0.983 2.833 -9.027 1.00 87.38 72 TRP A N 1
ATOM 528 C CA . TRP A 1 72 ? 1.374 4.026 -8.257 1.00 87.38 72 TRP A CA 1
ATOM 529 C C . TRP A 1 72 ? 1.597 5.274 -9.129 1.00 87.38 72 TRP A C 1
ATOM 531 O O . TRP A 1 72 ? 2.217 6.252 -8.715 1.00 87.38 72 TRP A O 1
ATOM 541 N N . GLY A 1 73 ? 1.104 5.261 -10.372 1.00 87.81 73 GLY A N 1
ATOM 542 C CA . GLY A 1 73 ? 1.056 6.430 -11.247 1.00 87.81 73 GLY A CA 1
ATOM 543 C C . GLY A 1 73 ? 2.401 7.146 -11.382 1.00 87.81 73 GLY A C 1
ATOM 544 O O . GLY A 1 73 ? 3.385 6.564 -11.817 1.00 87.81 73 GLY A O 1
ATOM 545 N N . LYS A 1 74 ? 2.446 8.432 -11.013 1.00 84.62 74 LYS A N 1
ATOM 546 C CA . LYS A 1 74 ? 3.665 9.253 -11.114 1.00 84.62 74 LYS A CA 1
ATOM 547 C C . LYS A 1 74 ? 4.737 8.866 -10.096 1.00 84.62 74 LYS A C 1
ATOM 549 O O . LYS A 1 74 ? 5.910 9.087 -10.363 1.00 84.62 74 LYS A O 1
ATOM 554 N N . CYS A 1 75 ? 4.352 8.288 -8.963 1.00 86.88 75 CYS A N 1
ATOM 555 C CA . CYS A 1 75 ? 5.291 7.856 -7.935 1.00 86.88 75 CYS A CA 1
ATOM 556 C C . CYS A 1 75 ? 5.989 6.544 -8.304 1.00 86.88 75 CYS A C 1
ATOM 558 O O . CYS A 1 75 ? 7.018 6.212 -7.719 1.00 86.88 75 CYS A O 1
ATOM 560 N N . SER A 1 76 ? 5.502 5.825 -9.322 1.00 83.38 76 SER A N 1
ATOM 561 C CA . SER A 1 76 ? 6.152 4.607 -9.797 1.00 83.38 76 SER A CA 1
ATOM 562 C C . SER A 1 76 ? 7.567 4.856 -10.320 1.00 83.38 76 SER A C 1
ATOM 564 O O . SER A 1 76 ? 8.380 3.949 -10.268 1.00 83.38 76 SER A O 1
ATOM 566 N N . SER A 1 77 ? 7.909 6.059 -10.799 1.00 82.06 77 SER A N 1
ATOM 567 C CA . SER A 1 77 ? 9.289 6.367 -11.217 1.00 82.06 77 SER A CA 1
ATOM 568 C C . SER A 1 77 ? 10.282 6.283 -10.056 1.00 82.06 77 SER A C 1
ATOM 570 O O . SER A 1 77 ? 11.455 5.985 -10.264 1.00 82.06 77 SER A O 1
ATOM 572 N N . CYS A 1 78 ? 9.797 6.476 -8.830 1.00 80.19 78 CYS A N 1
ATOM 573 C CA . CYS A 1 78 ? 10.601 6.458 -7.620 1.00 80.19 78 CYS A CA 1
ATOM 574 C C . CYS A 1 78 ? 10.975 5.033 -7.183 1.00 80.19 78 CYS A C 1
ATOM 576 O O . CYS A 1 78 ? 11.898 4.866 -6.390 1.00 80.19 78 CYS A O 1
ATOM 578 N N . SER A 1 79 ? 10.336 3.991 -7.742 1.00 76.19 79 SER A N 1
ATOM 579 C CA . SER A 1 79 ? 10.679 2.589 -7.455 1.00 76.19 79 SER A CA 1
ATOM 580 C C . SER A 1 79 ? 12.114 2.226 -7.819 1.00 76.19 79 SER A C 1
ATOM 582 O O . SER A 1 79 ? 12.652 1.265 -7.274 1.00 76.19 79 SER A O 1
ATOM 584 N N . HIS A 1 80 ? 12.707 2.960 -8.763 1.00 67.25 80 HIS A N 1
ATOM 585 C CA . HIS A 1 80 ? 14.062 2.746 -9.268 1.00 67.25 80 HIS A CA 1
ATOM 586 C C . HIS A 1 80 ? 15.113 3.606 -8.547 1.00 67.25 80 HIS A C 1
ATOM 588 O O . HIS A 1 80 ? 16.311 3.413 -8.743 1.00 67.25 80 HIS A O 1
ATOM 594 N N . GLU A 1 81 ? 14.689 4.533 -7.686 1.00 56.25 81 GLU A N 1
ATOM 595 C CA . GLU A 1 81 ? 15.567 5.415 -6.918 1.00 56.25 81 GLU A CA 1
ATOM 596 C C . GLU A 1 81 ? 15.818 4.829 -5.521 1.00 56.25 81 GLU A C 1
ATOM 598 O O . GLU A 1 81 ? 15.274 5.277 -4.518 1.00 56.25 81 GLU A O 1
ATOM 603 N N . ALA A 1 82 ? 16.683 3.818 -5.432 1.00 49.72 82 ALA A N 1
ATOM 604 C CA . ALA A 1 82 ? 17.472 3.571 -4.221 1.00 49.72 82 ALA A CA 1
ATOM 605 C C . ALA A 1 82 ? 18.908 3.227 -4.612 1.00 49.72 82 ALA A C 1
ATOM 607 O O . ALA A 1 82 ? 19.248 2.071 -4.851 1.00 49.72 82 ALA A O 1
ATOM 608 N N . ALA A 1 83 ? 19.775 4.235 -4.635 1.00 43.53 83 ALA A N 1
ATOM 609 C CA . ALA A 1 83 ? 21.195 4.011 -4.409 1.00 43.53 83 ALA A CA 1
ATOM 610 C C . ALA A 1 83 ? 21.559 4.604 -3.039 1.00 43.53 83 ALA A C 1
ATOM 612 O O . ALA A 1 83 ? 21.077 5.693 -2.711 1.00 43.53 83 ALA A O 1
ATOM 613 N N . PRO A 1 84 ? 22.392 3.921 -2.234 1.00 47.44 84 PRO A N 1
ATOM 614 C CA . PRO A 1 84 ? 22.826 4.438 -0.949 1.00 47.44 84 PRO A CA 1
ATOM 615 C C . PRO A 1 84 ? 23.661 5.705 -1.150 1.00 47.44 84 PRO A C 1
ATOM 617 O O . PRO A 1 84 ? 24.462 5.831 -2.080 1.00 47.44 84 PRO A O 1
ATOM 620 N N . THR A 1 85 ? 23.473 6.651 -0.242 1.00 47.19 85 THR A N 1
ATOM 621 C CA . THR A 1 85 ? 24.322 7.818 -0.023 1.00 47.19 85 THR A CA 1
ATOM 622 C C . THR A 1 85 ? 25.781 7.380 0.151 1.00 47.19 85 THR A C 1
ATOM 624 O O . THR A 1 85 ? 26.182 6.931 1.219 1.00 47.19 85 THR A O 1
ATOM 627 N N . GLY A 1 86 ? 26.587 7.482 -0.911 1.00 41.41 86 GLY A N 1
ATOM 628 C CA . GLY A 1 86 ? 28.010 7.132 -0.830 1.00 41.41 86 GLY A CA 1
ATOM 629 C C . GLY A 1 86 ? 28.844 7.191 -2.114 1.00 41.41 86 GLY A C 1
ATOM 630 O O . GLY A 1 86 ? 30.039 6.928 -2.044 1.00 41.41 86 GLY A O 1
ATOM 631 N N . SER A 1 87 ? 28.282 7.541 -3.278 1.00 43.47 87 SER A N 1
ATOM 632 C CA . SER A 1 87 ? 29.074 7.688 -4.511 1.00 43.47 87 SER A CA 1
ATOM 633 C C . SER A 1 87 ? 29.420 9.155 -4.780 1.00 43.47 87 SER A C 1
ATOM 635 O O . SER A 1 87 ? 28.528 9.987 -4.961 1.00 43.47 87 SER A O 1
ATOM 637 N N . LEU A 1 88 ? 30.719 9.474 -4.828 1.00 46.38 88 LEU A N 1
ATOM 638 C CA . LEU A 1 88 ? 31.246 10.831 -5.052 1.00 46.38 88 LEU A CA 1
ATOM 639 C C . LEU A 1 88 ? 30.829 11.433 -6.411 1.00 46.38 88 LEU A C 1
ATOM 641 O O . LEU A 1 88 ? 30.956 12.636 -6.617 1.00 46.38 88 LEU A O 1
ATOM 645 N N . THR A 1 89 ? 30.268 10.637 -7.322 1.00 48.53 89 THR A N 1
ATOM 646 C CA . THR A 1 89 ? 29.721 11.111 -8.602 1.00 48.53 89 THR A CA 1
ATOM 647 C C . THR A 1 89 ? 28.361 11.817 -8.455 1.00 48.53 89 THR A C 1
ATOM 649 O O . THR A 1 89 ? 27.976 12.575 -9.339 1.00 48.53 89 THR A O 1
ATOM 652 N N . ASN A 1 90 ? 27.647 11.635 -7.333 1.00 48.91 90 ASN A N 1
ATOM 653 C CA . ASN A 1 90 ? 26.305 12.202 -7.097 1.00 48.91 90 ASN A CA 1
ATOM 654 C C . ASN A 1 90 ? 26.294 13.596 -6.445 1.00 48.91 90 ASN A 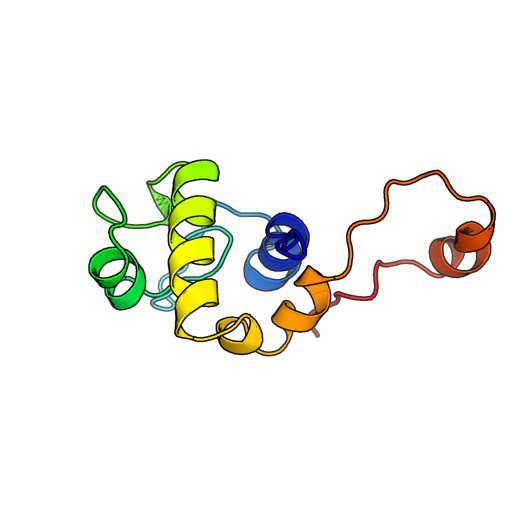C 1
ATOM 656 O O . ASN A 1 90 ? 25.234 14.201 -6.293 1.00 48.91 90 ASN A O 1
ATOM 660 N N . ILE A 1 91 ? 27.449 14.144 -6.061 1.00 49.50 91 ILE A N 1
ATOM 661 C CA . ILE A 1 91 ? 27.518 15.379 -5.258 1.00 49.50 91 ILE A CA 1
ATOM 662 C C . ILE A 1 91 ? 27.024 16.604 -6.050 1.00 49.50 91 ILE A C 1
ATOM 664 O O . ILE A 1 91 ? 26.456 17.524 -5.467 1.00 49.50 91 ILE A O 1
ATOM 668 N N . VAL A 1 92 ? 27.132 16.591 -7.383 1.00 48.03 92 VAL A N 1
ATOM 669 C CA . VAL A 1 92 ? 26.630 17.684 -8.238 1.00 48.03 92 VAL A CA 1
ATOM 670 C C . VAL A 1 92 ? 25.094 17.697 -8.321 1.00 48.03 92 VAL A C 1
ATOM 672 O O . VAL A 1 92 ? 24.498 18.768 -8.412 1.00 48.03 92 VAL A O 1
ATOM 675 N N . GLY A 1 93 ? 24.437 16.536 -8.208 1.00 46.88 93 GLY A N 1
ATOM 676 C CA . GLY A 1 93 ? 22.972 16.443 -8.124 1.00 46.88 93 GLY A CA 1
ATOM 677 C C . GLY A 1 93 ? 22.422 16.768 -6.730 1.00 46.88 93 GLY A C 1
ATOM 678 O O . GLY A 1 93 ? 21.316 17.281 -6.599 1.00 46.88 93 GLY A O 1
ATOM 679 N N . VAL A 1 94 ? 23.212 16.530 -5.679 1.00 48.44 94 VAL A N 1
ATOM 680 C CA . VAL A 1 94 ? 22.803 16.728 -4.278 1.00 48.44 94 VAL A CA 1
ATOM 681 C C . VAL A 1 94 ? 22.823 18.204 -3.851 1.00 48.44 94 VAL A C 1
ATOM 683 O O . VAL A 1 94 ? 21.949 18.616 -3.090 1.00 48.44 94 VAL A O 1
ATOM 686 N N . ILE A 1 95 ? 23.744 19.033 -4.361 1.00 44.09 95 ILE A N 1
ATOM 687 C CA . ILE A 1 95 ? 23.829 20.460 -3.972 1.00 44.09 95 ILE A CA 1
ATOM 688 C C . ILE A 1 95 ? 22.672 21.326 -4.497 1.00 44.09 95 ILE A C 1
ATOM 690 O O . ILE A 1 95 ? 22.413 22.386 -3.936 1.00 44.09 95 ILE A O 1
ATOM 694 N N . ASN A 1 96 ? 21.953 20.867 -5.529 1.00 46.62 96 ASN A N 1
ATOM 695 C CA . ASN A 1 96 ? 20.747 21.531 -6.041 1.00 46.62 96 ASN A CA 1
ATOM 696 C C . ASN A 1 96 ? 19.435 20.982 -5.448 1.00 46.62 96 ASN A C 1
ATOM 698 O O . ASN A 1 96 ? 18.365 21.446 -5.827 1.00 46.62 96 ASN A O 1
ATOM 702 N N . GLY A 1 97 ? 19.513 20.065 -4.472 1.00 43.03 97 GLY A N 1
ATOM 703 C CA . GLY A 1 97 ? 18.390 19.643 -3.638 1.00 43.03 97 GLY A CA 1
ATOM 704 C C . GLY A 1 97 ? 17.358 18.743 -4.330 1.00 43.03 97 GLY A C 1
ATOM 705 O O . GLY A 1 97 ? 16.735 19.131 -5.310 1.00 43.03 97 GLY A O 1
ATOM 706 N N . LYS A 1 98 ? 17.073 17.604 -3.679 1.00 43.28 98 LYS A N 1
ATOM 707 C CA . LYS A 1 98 ? 16.001 16.621 -3.949 1.00 43.28 98 LYS A CA 1
ATOM 708 C C . LYS A 1 98 ? 16.354 15.535 -4.965 1.00 43.28 98 LYS A C 1
ATOM 710 O O . LYS A 1 98 ? 16.437 15.768 -6.165 1.00 43.28 98 LYS A O 1
ATOM 715 N N . SER A 1 99 ? 16.417 14.306 -4.461 1.00 47.72 99 SER A N 1
ATOM 716 C CA . SER A 1 99 ? 15.937 13.113 -5.162 1.00 47.72 99 SER A CA 1
ATOM 717 C C . SER A 1 99 ? 14.711 13.491 -6.003 1.00 47.72 99 SER A C 1
ATOM 719 O O . SER A 1 99 ? 13.784 14.125 -5.491 1.00 47.72 99 SER A O 1
ATOM 721 N N . SER A 1 100 ? 14.732 13.199 -7.300 1.00 49.84 100 SER A N 1
ATOM 722 C CA . SER A 1 100 ? 13.806 13.793 -8.279 1.00 49.84 100 SER A CA 1
ATOM 723 C C . SER A 1 100 ? 12.387 13.224 -8.199 1.00 49.84 100 SER A C 1
ATOM 725 O O . SER A 1 100 ? 11.501 13.644 -8.939 1.00 49.84 100 SER A O 1
ATOM 727 N N . CYS A 1 101 ? 12.134 12.345 -7.232 1.00 59.66 101 CYS A N 1
ATOM 728 C CA . CYS A 1 101 ? 10.811 11.972 -6.761 1.00 59.66 101 CYS A CA 1
ATOM 729 C C . CYS A 1 101 ? 10.143 13.116 -5.970 1.00 59.66 101 CYS A C 1
ATOM 731 O O . CYS A 1 101 ? 9.921 13.053 -4.760 1.00 59.66 101 CYS A O 1
ATOM 733 N N . LYS A 1 102 ? 9.873 14.227 -6.649 1.00 44.97 102 LYS A N 1
ATOM 734 C CA . LYS A 1 102 ? 9.082 15.337 -6.127 1.00 44.97 102 LYS A CA 1
ATOM 735 C C . LYS A 1 102 ? 7.733 15.323 -6.811 1.00 44.97 102 LYS A C 1
ATOM 737 O O . LYS A 1 102 ? 7.591 15.803 -7.931 1.00 44.97 102 LYS A O 1
ATOM 742 N N . THR A 1 103 ? 6.752 14.770 -6.112 1.00 46.84 103 THR A N 1
ATOM 743 C CA . THR A 1 103 ? 5.347 15.121 -6.299 1.00 46.84 103 THR A CA 1
ATOM 744 C C . THR A 1 103 ? 5.216 16.648 -6.303 1.00 46.84 103 THR A C 1
ATOM 746 O O . THR A 1 103 ? 5.865 17.334 -5.505 1.00 46.84 103 THR A O 1
ATOM 749 N N . GLY A 1 104 ? 4.501 17.155 -7.312 1.00 38.50 104 GLY A N 1
ATOM 750 C CA . GLY A 1 104 ? 4.314 18.585 -7.577 1.00 38.50 104 GLY A CA 1
ATOM 751 C C . GLY A 1 104 ? 3.554 19.322 -6.488 1.00 38.50 104 GLY A C 1
ATOM 752 O O . GLY A 1 104 ? 2.891 18.652 -5.668 1.00 38.50 104 GLY A O 1
#

InterPro domains:
  IPR010618 Resuscitation-promoting factor, core lysozyme-like domain [PF06737] (2-75)
  IPR010618 Resuscitation-promoting factor, core lysozyme-like domain [cd13925] (6-75)
 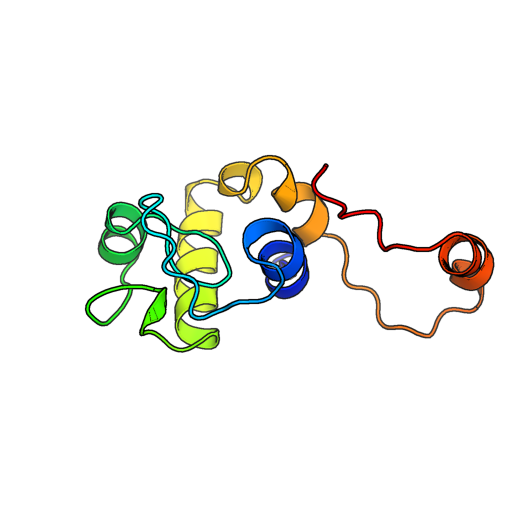 IPR023346 Lysozyme-like domain superfamily [SSF53955] (2-78)

Organism: NCBI:txid486698

Foldseek 3Di:
DPLQFPLQLQLCLPPVVAQLDDPVPQFGGSNRHHQVLCVVQDHDDDHSNPDDPVSVVSSVVSCCVPVNLCVSPLSSVSRNPDDDPDDPVCVVVPVVDDDPSDDD

pLDDT: mean 79.35, std 20.08, range [33.31, 96.06]

Secondary structure (DSSP, 8-state):
------HHHHHHHHHTT-TT-B-SSSEETTTTEEHHHHHHTT--SS-GGGS-HHHHHHHHHHHHHHH-GGGGGGGGGGGG----S--GGGHHHHTT---S----